Protein AF-A0A833ADH8-F1 (afdb_monomer_lite)

Sequence (90 aa):
MQAENEIKQQRKRKHKPYPTSRELVNTIIDAVATFEGHPNDFPDYVYKLLEQKGYSTKFVTVKRIWATYEKLVRKRVISDRLGVVESNDK

Radius of gyration: 17.71 Å; chains: 1; bounding box: 52×42×35 Å

Foldseek 3Di:
DPVVVVVVVVVPPPQQAAQDPVRLLVLLVVLLVPDDDAPVCSVVSSCVSCVVVRHDCPPPDPVNSVVSVLVCCVVVVDPPSNPPNPPDPD

pLDDT: mean 84.89, std 17.47, range [42.88, 97.56]

Secondary structure (DSSP, 8-state):
--HHHHHHHHTT--PPPPPPHHHHHHHHHHHHHH--S-GGGHHHHHHHHHHHTT---TT--HHHHHHHHHHHHHTTSS--TTS-S-----

Structure (mmCIF, N/CA/C/O backbone):
data_AF-A0A833ADH8-F1
#
_entry.id   AF-A0A833ADH8-F1
#
loop_
_atom_site.group_PDB
_atom_site.id
_atom_site.type_symbol
_atom_site.label_atom_id
_atom_site.label_alt_id
_atom_site.label_comp_id
_atom_site.label_asym_id
_atom_site.label_entity_id
_atom_site.label_seq_id
_atom_site.pdbx_PDB_ins_code
_atom_site.Cartn_x
_atom_site.Cartn_y
_atom_site.Cartn_z
_atom_site.occupancy
_atom_site.B_iso_or_equiv
_atom_site.auth_seq_id
_atom_site.auth_comp_id
_atom_site.auth_asym_id
_atom_site.auth_atom_id
_atom_site.pdbx_PDB_model_num
ATOM 1 N N . MET A 1 1 ? -30.593 28.247 21.631 1.00 55.56 1 MET A N 1
ATOM 2 C CA . MET A 1 1 ? -30.792 26.821 21.273 1.00 55.56 1 MET A CA 1
ATOM 3 C C . MET A 1 1 ? -30.177 26.408 19.921 1.00 55.56 1 MET A C 1
ATOM 5 O O . MET A 1 1 ? -30.477 25.320 19.455 1.00 55.56 1 MET A O 1
ATOM 9 N N . GLN A 1 2 ? -29.287 27.197 19.292 1.00 53.62 2 GLN A N 1
ATOM 10 C CA . GLN A 1 2 ? -28.613 26.794 18.036 1.00 53.62 2 GLN A CA 1
ATOM 11 C C . GLN A 1 2 ? -27.109 26.492 18.216 1.00 53.62 2 GLN A C 1
ATOM 13 O O . GLN A 1 2 ? -26.602 25.569 17.589 1.00 53.62 2 GLN A O 1
ATOM 18 N N . ALA A 1 3 ? -26.430 27.138 19.174 1.00 54.91 3 ALA A N 1
ATOM 19 C CA . ALA A 1 3 ? -25.000 26.924 19.440 1.00 54.91 3 ALA A CA 1
ATOM 20 C C . ALA A 1 3 ? -24.653 25.535 20.027 1.00 54.91 3 ALA A C 1
ATOM 22 O O . ALA A 1 3 ? -23.587 24.982 19.767 1.00 54.91 3 ALA A O 1
ATOM 23 N N . GLU A 1 4 ? -25.554 24.921 20.801 1.00 51.22 4 GLU A N 1
ATOM 24 C CA . GLU A 1 4 ? -25.296 23.613 21.430 1.00 51.22 4 GLU A CA 1
ATOM 25 C C . GLU A 1 4 ? -25.297 22.453 20.420 1.00 51.22 4 GLU A C 1
ATOM 27 O O . GLU A 1 4 ? -24.601 21.451 20.620 1.00 51.22 4 GLU A O 1
ATOM 32 N N . ASN A 1 5 ? -26.036 22.594 19.313 1.00 55.50 5 ASN A N 1
ATOM 33 C CA . ASN A 1 5 ? -26.077 21.592 18.247 1.00 55.50 5 ASN A CA 1
ATOM 34 C C . ASN A 1 5 ? -24.811 21.622 17.378 1.00 55.50 5 ASN A C 1
ATOM 36 O O . ASN A 1 5 ? -24.306 20.556 17.019 1.00 55.50 5 ASN A O 1
ATOM 40 N N . GLU A 1 6 ? -24.239 22.801 17.119 1.00 49.56 6 GLU A N 1
ATOM 41 C CA . GLU A 1 6 ? -22.969 22.929 16.388 1.00 49.56 6 GLU A CA 1
ATOM 42 C C . GLU A 1 6 ? -21.787 22.364 17.197 1.00 49.56 6 GLU A C 1
ATOM 44 O O . GLU A 1 6 ? -20.944 21.639 16.659 1.00 49.56 6 GLU A O 1
ATOM 49 N N . ILE A 1 7 ? -21.764 22.577 18.518 1.00 53.44 7 ILE A N 1
ATOM 50 C CA . ILE A 1 7 ? -20.721 22.029 19.407 1.00 53.44 7 ILE A CA 1
ATOM 51 C C . ILE A 1 7 ? -20.839 20.497 19.532 1.00 53.44 7 ILE A C 1
ATOM 53 O O . ILE A 1 7 ? -19.825 19.790 19.560 1.00 53.44 7 ILE A O 1
ATOM 57 N N . LYS A 1 8 ? -22.062 19.940 19.555 1.00 45.12 8 LYS A N 1
ATOM 58 C CA . LYS A 1 8 ? -22.277 18.479 19.533 1.00 45.12 8 LYS A CA 1
ATOM 59 C C . LYS A 1 8 ? -21.852 17.836 18.209 1.00 45.12 8 LYS A C 1
ATOM 61 O O . LYS A 1 8 ? -21.325 16.722 18.240 1.00 45.12 8 LYS A O 1
ATOM 66 N N . GLN A 1 9 ? -22.021 18.516 17.073 1.00 47.19 9 GLN A N 1
ATOM 67 C CA . GLN A 1 9 ? -21.531 18.019 15.782 1.00 47.19 9 GLN A CA 1
ATOM 68 C C . GLN A 1 9 ? -19.995 17.988 15.716 1.00 47.19 9 GLN A C 1
ATOM 70 O O . GLN A 1 9 ? -19.430 17.015 15.212 1.00 47.19 9 GLN A O 1
ATOM 75 N N . GLN A 1 10 ? -19.303 18.962 16.320 1.00 46.75 10 GLN A N 1
ATOM 76 C CA . GLN A 1 10 ? -17.833 18.977 16.383 1.00 46.75 10 GLN A CA 1
ATOM 77 C C . GLN A 1 10 ? -17.232 17.866 17.269 1.00 46.75 10 GLN A C 1
ATOM 79 O O . GLN A 1 10 ? -16.108 17.428 17.026 1.00 46.75 10 GLN A O 1
ATOM 84 N N . ARG A 1 11 ? -17.967 17.355 18.268 1.00 47.69 11 ARG A N 1
ATOM 85 C CA . ARG A 1 11 ? -17.494 16.283 19.176 1.00 47.69 11 ARG A CA 1
ATOM 86 C C . ARG A 1 11 ? -17.503 14.878 18.560 1.00 47.69 11 ARG A C 1
ATOM 88 O O . ARG A 1 11 ? -16.891 13.972 19.115 1.00 47.69 11 ARG A O 1
ATOM 95 N N . LYS A 1 12 ? -18.122 14.691 17.389 1.00 48.06 12 LYS A N 1
ATOM 96 C CA . LYS A 1 12 ? -18.013 13.467 16.573 1.00 48.06 12 LYS A CA 1
ATOM 97 C C . LYS A 1 12 ? -16.961 13.620 15.469 1.00 48.06 12 LYS A C 1
ATOM 99 O O . LYS A 1 12 ? -17.171 13.155 14.350 1.00 48.06 12 LYS A O 1
ATOM 104 N N . ARG A 1 13 ? -15.802 14.223 15.764 1.00 52.66 13 ARG A N 1
ATOM 105 C CA . ARG A 1 13 ? -14.580 14.004 14.971 1.00 52.66 13 ARG A CA 1
ATOM 106 C C . ARG A 1 13 ? -14.219 12.521 15.085 1.00 52.66 13 ARG A C 1
ATOM 108 O O . ARG A 1 13 ? -13.398 12.134 15.909 1.00 52.66 13 ARG A O 1
ATOM 115 N N . LYS A 1 14 ? -14.921 11.671 14.328 1.00 61.28 14 LYS A N 1
ATOM 116 C CA . LYS A 1 14 ? -14.636 10.243 14.208 1.00 61.28 14 LYS A CA 1
ATOM 117 C C . LYS A 1 14 ? -13.163 10.157 13.840 1.00 61.28 14 LYS A C 1
ATOM 119 O O . LYS A 1 14 ? -12.776 10.666 12.789 1.00 61.28 14 LYS A O 1
ATOM 124 N N . HIS A 1 15 ? -12.346 9.581 14.719 1.00 66.12 15 HIS A N 1
ATOM 125 C CA . HIS A 1 15 ? -10.990 9.211 14.345 1.00 66.12 15 HIS A CA 1
ATOM 126 C C . HIS A 1 15 ? -11.084 8.468 13.014 1.00 66.12 15 HIS A C 1
ATOM 128 O O . HIS A 1 15 ? -11.837 7.495 12.914 1.00 66.12 15 HIS A O 1
ATOM 134 N N . LYS A 1 16 ? -10.387 8.968 11.984 1.00 81.31 16 LYS A N 1
ATOM 135 C CA . LYS A 1 16 ? -10.293 8.246 10.717 1.00 81.31 16 LYS A CA 1
ATOM 136 C C . LYS A 1 16 ? -9.789 6.840 11.052 1.00 81.31 16 LYS A C 1
ATOM 138 O O . LYS A 1 16 ? -8.771 6.739 11.747 1.00 81.31 16 LYS A O 1
ATOM 143 N N . PRO A 1 17 ? -10.500 5.778 10.645 1.00 88.44 17 PRO A N 1
ATOM 144 C CA . PRO A 1 17 ? -10.075 4.427 10.961 1.00 88.44 17 PRO A CA 1
ATOM 145 C C . PRO A 1 17 ? -8.688 4.184 10.367 1.00 88.44 17 PRO A C 1
ATOM 147 O O . PRO A 1 17 ? -8.344 4.716 9.310 1.00 88.44 17 PRO A O 1
ATOM 150 N N . TYR A 1 18 ? -7.873 3.388 11.047 1.00 90.88 18 TYR A N 1
ATOM 151 C CA . TYR A 1 18 ? -6.630 2.911 10.453 1.00 90.88 18 TYR A CA 1
ATOM 152 C C . TYR A 1 18 ? -6.953 1.845 9.405 1.00 90.88 18 TYR A C 1
ATOM 154 O O . TYR A 1 18 ? -7.881 1.054 9.609 1.00 90.88 18 TYR A O 1
ATOM 162 N N . PRO A 1 19 ? -6.206 1.792 8.294 1.00 93.38 19 PRO A N 1
ATOM 163 C CA . PRO A 1 19 ? -6.412 0.753 7.308 1.00 93.38 19 PRO A CA 1
ATOM 164 C C . PRO A 1 19 ? -6.018 -0.595 7.911 1.00 93.38 19 PRO A C 1
ATOM 166 O O . PRO A 1 19 ? -4.961 -0.747 8.535 1.00 93.38 19 PRO A O 1
ATOM 169 N N . THR A 1 20 ? -6.873 -1.595 7.712 1.00 94.19 20 THR A N 1
ATOM 170 C CA . THR A 1 20 ? -6.507 -2.978 8.022 1.00 94.19 20 THR A CA 1
ATOM 171 C C . THR A 1 20 ? -5.441 -3.463 7.036 1.00 94.19 20 THR A C 1
ATOM 173 O O . THR A 1 20 ? -5.194 -2.843 6.001 1.00 94.19 20 THR A O 1
ATOM 176 N N . SER A 1 21 ? -4.813 -4.608 7.315 1.00 92.75 21 SER A N 1
ATOM 177 C CA . SER A 1 21 ? -3.869 -5.213 6.364 1.00 92.75 21 SER A CA 1
ATOM 178 C C . SER A 1 21 ? -4.510 -5.495 5.001 1.00 92.75 21 SER A C 1
ATOM 180 O O . SER A 1 21 ? -3.840 -5.352 3.984 1.00 92.75 21 SER A O 1
ATOM 182 N N . ARG A 1 22 ? -5.802 -5.851 4.971 1.00 94.81 22 ARG A N 1
ATOM 183 C CA . ARG A 1 22 ? -6.544 -6.076 3.724 1.00 94.81 22 ARG A CA 1
ATOM 184 C C . ARG A 1 22 ? -6.737 -4.773 2.949 1.00 94.81 22 ARG A C 1
ATOM 186 O O . ARG A 1 22 ? -6.491 -4.752 1.751 1.00 94.81 22 ARG A O 1
ATOM 193 N N . GLU A 1 23 ? -7.094 -3.691 3.639 1.00 95.31 23 GLU A N 1
ATOM 194 C CA . GLU A 1 23 ? -7.271 -2.376 3.007 1.00 95.31 23 GLU A CA 1
ATOM 195 C C . GLU A 1 23 ? -5.966 -1.827 2.433 1.00 95.31 23 GLU A C 1
ATOM 197 O O . GLU A 1 23 ? -5.960 -1.269 1.336 1.00 95.31 23 GLU A O 1
ATOM 202 N N . LEU A 1 24 ? -4.847 -2.029 3.136 1.00 95.88 24 LEU A N 1
ATOM 203 C CA . LEU A 1 24 ? -3.532 -1.652 2.623 1.00 95.88 24 LEU A CA 1
ATOM 204 C C . LEU A 1 24 ? -3.175 -2.447 1.361 1.00 95.88 24 LEU A C 1
ATOM 206 O O . LEU A 1 24 ? -2.744 -1.853 0.380 1.00 95.88 24 LEU A O 1
ATOM 210 N N . VAL A 1 25 ? -3.384 -3.769 1.368 1.00 97.12 25 VAL A N 1
ATOM 211 C CA . VAL A 1 25 ? -3.130 -4.630 0.199 1.00 97.12 25 VAL A CA 1
ATOM 212 C C . VAL A 1 25 ? -3.969 -4.190 -0.995 1.00 97.12 25 VAL A C 1
ATOM 214 O O . VAL A 1 25 ? -3.410 -3.942 -2.058 1.00 97.12 25 VAL A O 1
ATOM 217 N N . ASN A 1 26 ? -5.283 -4.042 -0.810 1.00 96.94 26 ASN A N 1
ATOM 218 C CA . ASN A 1 26 ? -6.181 -3.604 -1.878 1.00 96.94 26 ASN A CA 1
ATOM 219 C C . ASN A 1 26 ? -5.750 -2.241 -2.426 1.00 96.94 26 ASN A C 1
ATOM 221 O O . ASN A 1 26 ? -5.665 -2.055 -3.631 1.00 96.94 26 ASN A O 1
ATOM 225 N N . THR A 1 27 ? -5.400 -1.306 -1.541 1.00 97.38 27 THR A N 1
ATOM 226 C CA . THR A 1 27 ? -4.968 0.030 -1.961 1.00 97.38 27 THR A CA 1
ATOM 227 C C . THR A 1 27 ? -3.636 0.014 -2.706 1.00 97.38 27 THR A C 1
ATOM 229 O O . THR A 1 27 ? -3.469 0.804 -3.623 1.00 97.38 27 THR A O 1
ATOM 232 N N . ILE A 1 28 ? -2.708 -0.886 -2.372 1.00 96.56 28 ILE A N 1
ATOM 233 C CA . ILE A 1 28 ? -1.461 -1.058 -3.133 1.00 96.56 28 ILE A CA 1
ATOM 234 C C . ILE A 1 28 ? -1.741 -1.654 -4.516 1.00 96.56 28 ILE A C 1
ATOM 236 O O . ILE A 1 28 ? -1.133 -1.214 -5.483 1.00 96.56 28 ILE A O 1
ATOM 240 N N . ILE A 1 29 ? -2.662 -2.616 -4.630 1.00 96.12 29 ILE A N 1
ATOM 241 C CA . ILE A 1 29 ? -3.067 -3.177 -5.929 1.00 96.12 29 ILE A CA 1
ATOM 242 C C . ILE A 1 29 ? -3.665 -2.076 -6.812 1.00 96.12 29 ILE A C 1
ATOM 244 O O . ILE A 1 29 ? -3.227 -1.911 -7.950 1.00 96.12 29 ILE A O 1
ATOM 248 N N . ASP A 1 30 ? -4.594 -1.288 -6.263 1.00 96.12 30 ASP A N 1
ATOM 249 C CA . ASP A 1 30 ? -5.182 -0.140 -6.961 1.00 96.12 30 ASP A CA 1
ATOM 250 C C . ASP A 1 30 ? -4.091 0.857 -7.369 1.00 96.12 30 ASP A C 1
ATOM 252 O O . ASP A 1 30 ? -4.032 1.281 -8.521 1.00 96.12 30 ASP A O 1
ATOM 256 N N . ALA A 1 31 ? -3.179 1.176 -6.444 1.00 96.19 31 ALA A N 1
ATOM 257 C CA . ALA A 1 31 ? -2.100 2.118 -6.685 1.00 96.19 31 ALA A CA 1
ATOM 258 C C . ALA A 1 31 ? -1.195 1.667 -7.834 1.00 96.19 31 ALA A C 1
ATOM 260 O O . ALA A 1 31 ? -0.865 2.465 -8.695 1.00 96.19 31 ALA A O 1
ATOM 261 N N . VAL A 1 32 ? -0.813 0.392 -7.892 1.00 94.69 32 VAL A N 1
ATOM 262 C CA . VAL A 1 32 ? 0.036 -0.145 -8.971 1.00 94.69 32 VAL A CA 1
ATOM 263 C C . VAL A 1 32 ? -0.673 -0.115 -10.326 1.00 94.69 32 VAL A C 1
ATOM 265 O O . VAL A 1 32 ? -0.025 0.018 -11.368 1.00 94.69 32 VAL A O 1
ATOM 268 N N . ALA A 1 33 ? -2.002 -0.230 -10.337 1.00 93.31 33 ALA A N 1
ATOM 269 C CA . ALA A 1 33 ? -2.784 -0.152 -11.562 1.00 93.31 33 ALA A CA 1
ATOM 270 C C . ALA A 1 33 ? -2.812 1.271 -12.148 1.00 93.31 33 ALA A C 1
ATOM 272 O O . ALA A 1 33 ? -2.765 1.403 -13.372 1.00 93.31 33 ALA A O 1
ATOM 273 N N . THR A 1 34 ? -2.858 2.300 -11.293 1.00 94.75 34 THR A N 1
ATOM 274 C CA . THR A 1 34 ? -3.094 3.704 -11.686 1.00 94.75 34 THR A CA 1
ATOM 275 C C . THR A 1 34 ? -1.892 4.635 -11.528 1.00 94.75 34 THR A C 1
ATOM 277 O O . THR A 1 34 ? -1.955 5.780 -11.966 1.00 94.75 34 THR A O 1
ATOM 280 N N . PHE A 1 35 ? -0.823 4.200 -10.863 1.00 95.19 35 PHE A N 1
ATOM 281 C CA . PHE A 1 35 ? 0.351 5.028 -10.616 1.00 95.19 35 PHE A CA 1
ATOM 282 C C . PHE A 1 35 ? 1.236 5.127 -11.858 1.00 95.19 35 PHE A C 1
ATOM 284 O O . PHE A 1 35 ? 1.720 4.123 -12.378 1.00 95.19 35 PHE A O 1
ATOM 291 N N . GLU A 1 36 ? 1.500 6.364 -12.263 1.00 88.12 36 GLU A N 1
ATOM 292 C CA . GLU A 1 36 ? 2.435 6.729 -13.321 1.00 88.12 36 GLU A CA 1
ATOM 293 C C . GLU A 1 36 ? 3.431 7.726 -12.716 1.00 88.12 36 GLU A C 1
ATOM 295 O O . GLU A 1 36 ? 3.098 8.884 -12.464 1.00 88.12 36 GLU A O 1
ATOM 300 N N . GLY A 1 37 ? 4.635 7.262 -12.377 1.00 91.44 37 GLY A N 1
ATOM 301 C CA . GLY A 1 37 ? 5.622 8.082 -11.677 1.00 91.44 37 GLY A CA 1
ATOM 302 C C . GLY A 1 37 ? 6.877 7.313 -11.281 1.00 91.44 37 GLY A C 1
ATOM 303 O O . GLY A 1 37 ? 7.030 6.130 -11.591 1.00 91.44 37 GLY A O 1
ATOM 304 N N . HIS A 1 38 ? 7.788 7.995 -10.589 1.00 92.44 38 HIS A N 1
ATOM 305 C CA . HIS A 1 38 ? 9.026 7.388 -10.115 1.00 92.44 38 HIS A CA 1
ATOM 306 C C . HIS A 1 38 ? 8.759 6.513 -8.871 1.00 92.44 38 HIS A C 1
ATOM 308 O O . HIS A 1 38 ? 7.967 6.910 -8.015 1.00 92.44 38 HIS A O 1
ATOM 314 N N . PRO A 1 39 ? 9.432 5.358 -8.690 1.00 93.06 39 PRO A N 1
ATOM 315 C CA . PRO A 1 39 ? 9.191 4.471 -7.548 1.00 93.06 39 PRO A CA 1
ATOM 316 C C . PRO 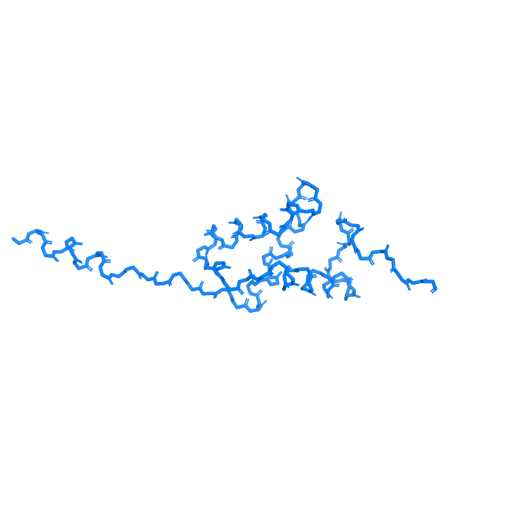A 1 39 ? 9.269 5.152 -6.174 1.00 93.06 39 PRO A C 1
ATOM 318 O O . PRO A 1 39 ? 8.499 4.812 -5.282 1.00 93.06 39 PRO A O 1
ATOM 321 N N . ASN A 1 40 ? 10.137 6.154 -6.000 1.00 93.81 40 ASN A N 1
ATOM 322 C CA . ASN A 1 40 ? 10.233 6.913 -4.744 1.00 93.81 40 ASN A CA 1
ATOM 323 C C . ASN A 1 40 ? 8.946 7.664 -4.367 1.00 93.81 40 ASN A C 1
ATOM 325 O O . ASN A 1 40 ? 8.710 7.854 -3.177 1.00 93.81 40 ASN A O 1
ATOM 329 N N . ASP A 1 41 ? 8.115 8.040 -5.342 1.00 95.88 41 ASP A N 1
ATOM 330 C CA . ASP A 1 41 ? 6.861 8.771 -5.106 1.00 95.88 41 ASP A CA 1
ATOM 331 C C . ASP A 1 41 ? 5.682 7.819 -4.834 1.00 95.88 41 ASP A C 1
ATOM 333 O O . ASP A 1 41 ? 4.592 8.238 -4.432 1.00 95.88 41 ASP A O 1
ATOM 337 N N . PHE A 1 42 ? 5.884 6.514 -5.036 1.00 96.69 42 PHE A N 1
ATOM 338 C CA . PHE A 1 42 ? 4.842 5.507 -4.875 1.00 96.69 42 PHE A CA 1
ATOM 339 C C . PHE A 1 42 ? 4.256 5.451 -3.450 1.00 96.69 42 PHE A C 1
ATOM 341 O O . PHE A 1 42 ? 3.029 5.421 -3.320 1.00 96.69 42 PHE A O 1
ATOM 348 N N . PRO A 1 43 ? 5.053 5.487 -2.358 1.00 96.88 43 PRO A N 1
ATOM 349 C CA . PRO A 1 43 ? 4.505 5.521 -1.002 1.00 96.88 43 PRO A CA 1
ATOM 350 C C . PRO A 1 43 ? 3.591 6.726 -0.760 1.00 96.88 43 PRO A C 1
ATOM 352 O O . PRO A 1 43 ? 2.525 6.575 -0.161 1.00 96.88 43 PRO A O 1
ATOM 355 N N . ASP A 1 44 ? 3.966 7.896 -1.280 1.00 97.06 44 ASP A N 1
ATOM 356 C CA . ASP A 1 44 ? 3.170 9.117 -1.154 1.00 97.06 44 ASP A CA 1
ATOM 357 C C . ASP A 1 44 ? 1.851 9.010 -1.915 1.00 97.06 44 ASP A C 1
ATOM 359 O O . ASP A 1 44 ? 0.800 9.445 -1.432 1.00 97.06 44 ASP A O 1
ATOM 363 N N . TYR A 1 45 ? 1.871 8.366 -3.081 1.00 97.56 45 TYR A N 1
ATOM 364 C CA . TYR A 1 45 ? 0.656 8.061 -3.825 1.00 97.56 45 TYR A CA 1
ATOM 365 C C . TYR A 1 45 ? -0.273 7.098 -3.067 1.00 97.56 45 TYR A C 1
ATOM 367 O O . TYR A 1 45 ? -1.480 7.339 -2.977 1.00 97.56 45 TYR A O 1
ATOM 375 N N . VAL A 1 46 ? 0.281 6.057 -2.436 1.00 97.06 46 VAL A N 1
ATOM 376 C CA . VAL A 1 46 ? -0.484 5.129 -1.584 1.00 97.06 46 VAL A CA 1
ATOM 377 C C . VAL A 1 46 ? -1.111 5.859 -0.391 1.00 97.06 46 VAL A C 1
ATOM 379 O O . VAL A 1 46 ? -2.274 5.601 -0.065 1.00 97.06 46 VAL A O 1
ATOM 382 N N . TYR A 1 47 ? -0.398 6.798 0.244 1.00 97.19 47 TYR A N 1
ATOM 383 C CA . TYR A 1 47 ? -0.972 7.616 1.319 1.00 97.19 47 TYR A CA 1
ATOM 384 C C . TYR A 1 47 ? -2.156 8.449 0.835 1.00 97.19 47 TYR A C 1
ATOM 386 O O . TYR A 1 47 ? -3.210 8.423 1.474 1.00 97.19 47 TYR A O 1
ATOM 394 N N . LYS A 1 48 ? -2.025 9.118 -0.316 1.00 96.69 48 LYS A N 1
ATOM 395 C CA . LYS A 1 48 ? -3.119 9.903 -0.911 1.00 96.69 48 LYS A CA 1
ATOM 396 C C . LYS A 1 48 ? -4.358 9.042 -1.154 1.00 96.69 48 LYS A C 1
ATOM 398 O O . LYS A 1 48 ? -5.456 9.444 -0.773 1.00 96.69 48 LYS A O 1
ATOM 403 N N . LEU A 1 49 ? -4.191 7.844 -1.714 1.00 96.94 49 LEU A N 1
ATOM 404 C CA . LEU A 1 49 ? -5.304 6.919 -1.949 1.00 96.94 49 LEU A CA 1
ATOM 405 C C . LEU A 1 49 ? -5.970 6.459 -0.645 1.00 96.94 49 LEU A C 1
ATOM 407 O O . LEU A 1 49 ? -7.197 6.439 -0.549 1.00 96.94 49 LEU A O 1
ATOM 411 N N . LEU A 1 50 ? -5.186 6.120 0.381 1.00 95.88 50 LEU A N 1
ATOM 412 C CA . LEU A 1 50 ? -5.726 5.750 1.694 1.00 95.88 50 LEU A CA 1
ATOM 413 C C . LEU A 1 50 ? -6.512 6.902 2.333 1.00 95.88 50 LEU A C 1
ATOM 415 O O . LEU A 1 50 ? -7.587 6.681 2.894 1.00 95.88 50 LEU A O 1
ATOM 419 N N . GLU A 1 51 ? -6.007 8.128 2.229 1.00 94.94 51 GLU A N 1
ATOM 420 C CA . GLU A 1 51 ? -6.665 9.314 2.775 1.00 94.94 51 GLU A CA 1
ATOM 421 C C . GLU A 1 51 ? -7.948 9.675 2.025 1.00 94.94 51 GLU A C 1
ATOM 423 O O . GLU A 1 51 ? -8.933 10.041 2.675 1.00 94.94 51 GLU A O 1
ATOM 428 N N . GLN A 1 52 ? -7.961 9.517 0.696 1.00 94.81 52 GLN A N 1
ATOM 429 C CA . GLN A 1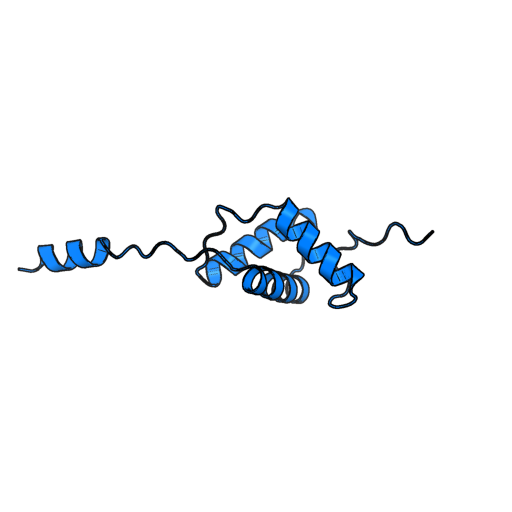 52 ? -9.154 9.660 -0.146 1.00 94.81 52 GLN A CA 1
ATOM 430 C C . GLN A 1 52 ? -10.226 8.626 0.211 1.00 94.81 52 GLN A C 1
ATOM 432 O O . GLN A 1 52 ? -11.407 8.960 0.276 1.00 94.81 52 GLN A O 1
ATOM 437 N N . LYS A 1 53 ? -9.818 7.395 0.541 1.00 92.62 53 LYS A N 1
ATOM 438 C CA . LYS A 1 53 ? -10.703 6.343 1.073 1.00 92.62 53 LYS A CA 1
ATOM 439 C C . LYS A 1 53 ? -11.144 6.589 2.527 1.00 92.62 53 LYS A C 1
ATOM 441 O O . LYS A 1 53 ? -11.929 5.820 3.075 1.00 92.62 53 LYS A O 1
ATOM 446 N N . GLY A 1 54 ? -10.666 7.660 3.165 1.00 93.19 54 GLY A N 1
ATOM 447 C CA . GLY A 1 54 ? -11.061 8.064 4.516 1.00 93.19 54 GLY A CA 1
ATOM 448 C C . GLY A 1 54 ? -10.250 7.425 5.647 1.00 93.19 54 GLY A C 1
ATOM 449 O O . GLY A 1 54 ? -10.615 7.592 6.814 1.00 93.19 54 GLY A O 1
ATOM 450 N N . TYR A 1 55 ? -9.148 6.737 5.341 1.00 95.19 55 TYR A N 1
ATOM 451 C CA . TYR A 1 55 ? -8.279 6.118 6.342 1.00 95.19 55 TYR A CA 1
ATOM 452 C C . TYR A 1 55 ? -7.238 7.091 6.910 1.00 95.19 55 TYR A C 1
ATOM 454 O O . TYR A 1 55 ? -6.888 8.104 6.303 1.00 95.19 55 TYR A O 1
ATOM 462 N N . SER A 1 56 ? -6.731 6.777 8.105 1.00 92.88 56 SER A N 1
ATOM 463 C CA . SER A 1 56 ? -5.565 7.446 8.687 1.00 92.88 56 SER A CA 1
ATOM 464 C C . SER A 1 56 ? -4.272 6.723 8.310 1.00 92.88 56 SER A C 1
ATOM 466 O O . SER A 1 56 ? -4.112 5.531 8.569 1.00 92.88 56 SER A O 1
ATOM 468 N N . THR A 1 57 ? -3.317 7.468 7.765 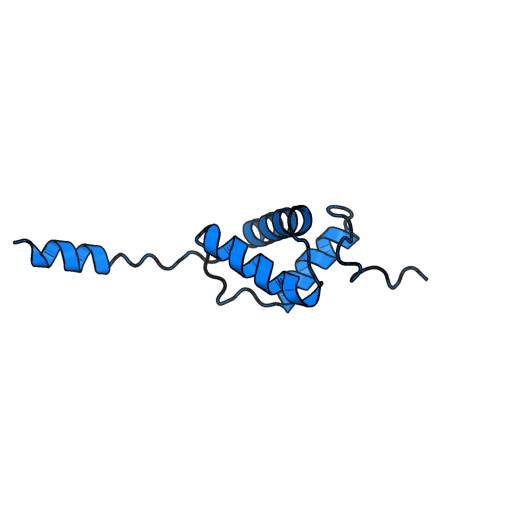1.00 93.81 57 THR A N 1
ATOM 469 C CA . THR A 1 57 ? -1.990 7.001 7.327 1.00 93.81 57 THR A CA 1
ATOM 470 C C . THR A 1 57 ? -0.925 7.075 8.423 1.00 93.81 57 THR A C 1
ATOM 472 O O . THR A 1 57 ? 0.172 6.564 8.238 1.00 93.81 57 THR A O 1
ATOM 475 N N . LYS A 1 58 ? -1.251 7.620 9.606 1.00 91.12 58 LYS A N 1
ATOM 476 C CA . LYS A 1 58 ? -0.304 7.914 10.703 1.00 91.12 58 LYS A CA 1
ATOM 477 C C . LYS A 1 58 ? 0.605 6.740 11.109 1.00 91.12 58 LYS A C 1
ATOM 479 O O . LYS A 1 58 ? 1.728 6.964 11.541 1.00 91.12 58 LYS A O 1
ATOM 484 N N . PHE A 1 59 ? 0.117 5.503 10.999 1.00 90.25 59 PHE A N 1
ATOM 485 C CA . PHE A 1 59 ? 0.860 4.281 11.347 1.00 90.25 59 PHE A CA 1
ATOM 486 C C . PHE A 1 59 ? 1.183 3.389 10.141 1.00 90.25 59 PHE A C 1
ATOM 488 O O . PHE A 1 59 ? 1.630 2.249 10.300 1.00 90.25 59 PHE A O 1
ATOM 495 N N . VAL A 1 60 ? 0.938 3.872 8.925 1.00 93.56 60 VAL A N 1
ATOM 496 C CA . VAL A 1 60 ? 1.366 3.194 7.704 1.00 93.56 60 VAL A CA 1
ATOM 497 C C . VAL A 1 60 ? 2.765 3.703 7.396 1.00 93.56 60 VAL A C 1
ATOM 499 O O . VAL A 1 60 ? 2.950 4.873 7.098 1.00 93.56 60 VAL A O 1
ATOM 502 N N . THR A 1 61 ? 3.766 2.838 7.531 1.00 96.19 61 THR A N 1
ATOM 503 C CA . THR A 1 61 ? 5.158 3.205 7.262 1.00 96.19 61 THR A CA 1
ATOM 504 C C . THR A 1 61 ? 5.535 2.879 5.822 1.00 96.19 61 THR A C 1
ATOM 506 O O . THR A 1 61 ? 5.056 1.892 5.258 1.00 96.19 61 THR A O 1
ATOM 509 N N . VAL A 1 62 ? 6.477 3.641 5.260 1.00 96.56 62 VAL A N 1
ATOM 510 C CA . VAL A 1 62 ? 7.037 3.403 3.916 1.00 96.56 62 VAL A CA 1
ATOM 511 C C . VAL A 1 62 ? 7.557 1.968 3.784 1.00 96.56 62 VAL A C 1
ATOM 513 O O . VAL A 1 62 ? 7.241 1.267 2.828 1.00 96.56 62 VAL A O 1
ATOM 516 N N . LYS A 1 63 ? 8.260 1.475 4.813 1.00 95.81 63 LYS A N 1
ATOM 517 C CA . LYS A 1 63 ? 8.730 0.084 4.882 1.00 95.81 63 LYS A CA 1
ATOM 518 C C . LYS A 1 63 ? 7.586 -0.927 4.750 1.00 95.81 63 LYS A C 1
ATOM 520 O O . LYS A 1 63 ? 7.741 -1.936 4.070 1.00 95.81 63 LYS A O 1
ATOM 525 N N . ARG A 1 64 ? 6.442 -0.682 5.401 1.00 95.56 64 ARG A N 1
ATOM 526 C CA . ARG A 1 64 ? 5.280 -1.582 5.338 1.00 95.56 64 ARG A CA 1
ATOM 527 C C . ARG A 1 64 ? 4.646 -1.586 3.948 1.00 95.56 64 ARG A C 1
ATOM 529 O O . ARG A 1 64 ? 4.204 -2.647 3.510 1.00 95.56 64 ARG A O 1
ATOM 536 N N . ILE A 1 65 ? 4.617 -0.440 3.270 1.00 96.75 65 ILE A N 1
ATOM 537 C CA . ILE A 1 65 ? 4.130 -0.334 1.889 1.00 96.75 65 ILE A CA 1
ATOM 538 C C . ILE A 1 65 ? 5.007 -1.189 0.974 1.00 96.75 65 ILE A C 1
ATOM 540 O O . ILE A 1 65 ? 4.492 -2.105 0.335 1.00 96.75 65 ILE A O 1
ATOM 544 N N . TRP A 1 66 ? 6.326 -0.983 1.007 1.00 96.75 66 TRP A N 1
ATOM 545 C CA . TRP A 1 66 ? 7.260 -1.743 0.173 1.00 96.75 66 TRP A CA 1
ATOM 546 C C . TRP A 1 66 ? 7.262 -3.238 0.469 1.00 96.75 66 TRP A C 1
ATOM 548 O O . TRP A 1 66 ? 7.148 -4.031 -0.457 1.00 96.75 66 TRP A O 1
ATOM 558 N N . ALA A 1 67 ? 7.289 -3.641 1.742 1.00 96.12 67 ALA A N 1
ATOM 559 C CA . ALA A 1 67 ? 7.226 -5.058 2.104 1.00 96.12 67 ALA A CA 1
ATOM 560 C C . ALA A 1 67 ? 5.923 -5.723 1.624 1.00 96.12 67 ALA A C 1
ATOM 562 O O . ALA A 1 67 ? 5.905 -6.904 1.275 1.00 96.12 67 ALA A O 1
ATOM 563 N N . THR A 1 68 ? 4.815 -4.974 1.606 1.00 96.25 68 THR A N 1
ATOM 564 C CA . THR A 1 68 ? 3.541 -5.477 1.080 1.00 96.25 68 THR A CA 1
ATOM 565 C C . THR A 1 68 ? 3.587 -5.576 -0.443 1.00 96.25 68 THR A C 1
ATOM 567 O O . THR A 1 68 ? 3.237 -6.626 -0.971 1.00 96.25 68 THR A O 1
ATOM 570 N N . TYR A 1 69 ? 4.065 -4.538 -1.134 1.00 96.19 69 TYR A N 1
ATOM 571 C CA . TYR A 1 69 ? 4.268 -4.538 -2.586 1.00 96.19 69 TYR A CA 1
ATOM 572 C C . TYR A 1 69 ? 5.154 -5.707 -3.034 1.00 96.19 69 TYR A C 1
ATOM 574 O O . TYR A 1 69 ? 4.717 -6.541 -3.823 1.00 96.19 69 TYR A O 1
ATOM 582 N N . GLU A 1 70 ? 6.348 -5.836 -2.453 1.00 95.62 70 GLU A N 1
ATOM 583 C CA . GLU A 1 70 ? 7.305 -6.901 -2.760 1.00 95.62 70 GLU A CA 1
ATOM 584 C C . GLU A 1 70 ? 6.669 -8.282 -2.581 1.00 95.62 70 GLU A C 1
ATOM 586 O O . GLU A 1 70 ? 6.774 -9.148 -3.449 1.00 95.62 70 GLU A O 1
ATOM 591 N N . LYS A 1 71 ? 5.945 -8.491 -1.475 1.00 95.62 71 LYS A N 1
ATOM 592 C CA . LYS A 1 71 ? 5.244 -9.752 -1.221 1.00 95.62 71 LYS A CA 1
ATOM 593 C C . LYS A 1 71 ? 4.201 -10.059 -2.297 1.00 95.62 71 LYS A C 1
ATOM 595 O O . LYS A 1 71 ? 4.020 -11.231 -2.623 1.00 95.62 71 LYS A O 1
ATOM 600 N N . LEU A 1 72 ? 3.498 -9.052 -2.816 1.00 94.88 72 LEU A N 1
ATOM 601 C CA . LEU A 1 72 ? 2.511 -9.232 -3.885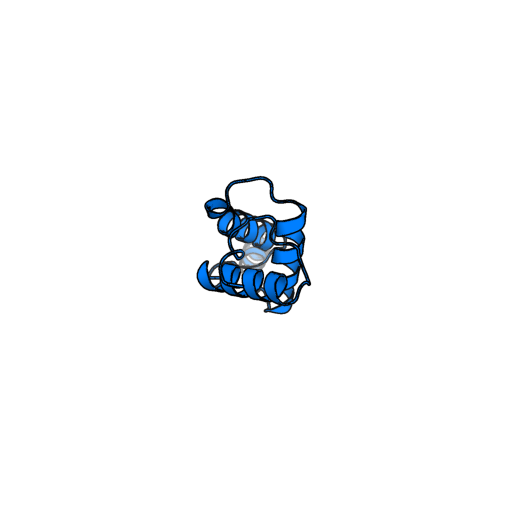 1.00 94.88 72 LEU A CA 1
ATOM 602 C C . LEU A 1 72 ? 3.187 -9.551 -5.224 1.00 94.88 72 LEU A C 1
ATOM 604 O O . LEU A 1 72 ? 2.732 -10.465 -5.913 1.00 94.88 72 LEU A O 1
ATOM 608 N N . VAL A 1 73 ? 4.294 -8.876 -5.543 1.00 94.56 73 VAL A N 1
ATOM 609 C CA . VAL A 1 73 ? 5.106 -9.146 -6.742 1.00 94.56 73 VAL A CA 1
ATOM 610 C C . VAL A 1 73 ? 5.683 -10.562 -6.705 1.00 94.56 73 VAL A C 1
ATOM 612 O O . VAL A 1 73 ? 5.450 -11.354 -7.616 1.00 94.56 73 VAL A O 1
ATOM 615 N N . ARG A 1 74 ? 6.356 -10.942 -5.611 1.00 93.69 74 ARG A N 1
ATOM 616 C CA . ARG A 1 74 ? 6.950 -12.284 -5.444 1.00 93.69 74 ARG A CA 1
ATOM 617 C C . ARG A 1 74 ? 5.914 -13.405 -5.522 1.00 93.69 74 ARG A C 1
ATOM 619 O O . ARG A 1 74 ? 6.213 -14.497 -5.993 1.00 93.69 74 ARG A O 1
ATOM 626 N N . LYS A 1 75 ? 4.684 -13.143 -5.073 1.00 94.69 75 LYS A N 1
ATOM 627 C CA . LYS A 1 75 ? 3.557 -14.083 -5.176 1.00 94.69 75 LYS A CA 1
ATOM 628 C C . LYS A 1 75 ? 2.868 -14.079 -6.545 1.00 94.69 75 LYS A C 1
AT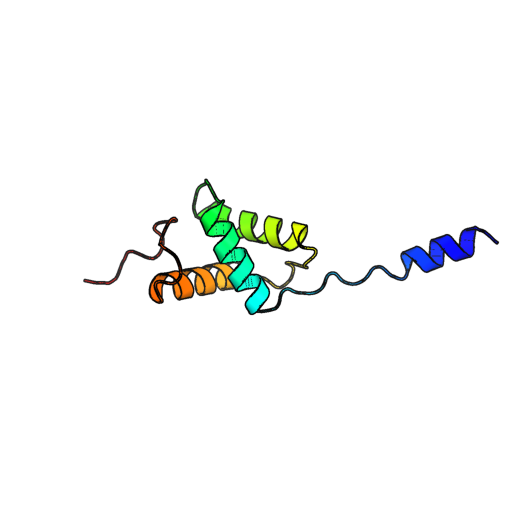OM 630 O O . LYS A 1 75 ? 1.885 -14.798 -6.700 1.00 94.69 75 LYS A O 1
ATOM 635 N N . ARG A 1 76 ? 3.346 -13.283 -7.509 1.00 92.56 76 ARG A N 1
ATOM 636 C CA . ARG A 1 76 ? 2.742 -13.084 -8.838 1.00 92.56 76 ARG A CA 1
ATOM 637 C C . ARG A 1 76 ? 1.285 -12.603 -8.785 1.00 92.56 76 ARG A C 1
ATOM 639 O O . ARG A 1 76 ? 0.504 -12.890 -9.685 1.00 92.56 76 ARG A O 1
ATOM 646 N N . VAL A 1 77 ? 0.915 -11.877 -7.725 1.00 93.38 77 VAL A N 1
ATOM 647 C CA . VAL A 1 77 ? -0.410 -11.240 -7.601 1.00 93.38 77 VAL A CA 1
ATOM 648 C C . VAL A 1 77 ? -0.466 -9.959 -8.435 1.00 93.38 77 VAL A C 1
ATOM 650 O O . VAL A 1 77 ? -1.506 -9.640 -9.000 1.00 93.38 77 VAL A O 1
ATOM 653 N N . ILE A 1 78 ? 0.656 -9.241 -8.520 1.00 93.00 78 ILE A N 1
ATOM 654 C CA . ILE A 1 78 ? 0.847 -8.049 -9.355 1.00 93.00 78 ILE A CA 1
ATOM 655 C C . ILE A 1 78 ? 2.180 -8.161 -10.106 1.00 93.00 78 ILE A C 1
ATOM 657 O O . ILE A 1 78 ? 3.091 -8.850 -9.645 1.00 93.00 78 ILE A O 1
ATOM 661 N N . SER A 1 79 ? 2.303 -7.480 -11.243 1.00 90.50 79 SER A N 1
ATOM 662 C CA . SER A 1 79 ? 3.575 -7.335 -11.967 1.00 90.50 79 SER A CA 1
ATOM 663 C C . SER A 1 79 ? 4.472 -6.285 -11.304 1.00 90.50 79 SER A C 1
ATOM 665 O O . SER A 1 79 ? 3.959 -5.327 -10.721 1.00 90.50 79 SER A O 1
ATOM 667 N N . ASP A 1 80 ? 5.798 -6.422 -11.432 1.00 91.88 80 ASP A N 1
ATOM 668 C CA . ASP A 1 80 ? 6.764 -5.432 -10.927 1.00 91.88 80 ASP A CA 1
ATOM 669 C C . ASP A 1 80 ? 6.808 -4.174 -11.809 1.00 91.88 80 ASP A C 1
ATOM 671 O O . ASP A 1 80 ? 7.781 -3.905 -12.505 1.00 91.88 80 ASP A O 1
ATOM 675 N N . ARG A 1 81 ? 5.726 -3.390 -11.811 1.00 89.00 81 ARG A N 1
ATOM 676 C CA . ARG A 1 81 ? 5.634 -2.163 -12.623 1.00 89.00 81 ARG A CA 1
ATOM 677 C C . ARG A 1 81 ? 6.652 -1.096 -12.231 1.00 89.00 81 ARG A C 1
ATOM 679 O O . ARG A 1 81 ? 6.985 -0.256 -13.056 1.00 89.00 81 ARG A O 1
ATOM 686 N N . LEU A 1 82 ? 7.106 -1.112 -10.980 1.00 89.75 82 LEU A N 1
ATOM 687 C CA . LEU A 1 82 ? 8.072 -0.146 -10.462 1.00 89.75 82 LEU A CA 1
ATOM 688 C C . LEU A 1 82 ? 9.526 -0.596 -10.676 1.00 89.75 82 LEU A C 1
ATOM 690 O O . LEU A 1 82 ? 10.426 0.206 -10.447 1.00 89.75 82 LEU A O 1
ATOM 694 N N . GLY A 1 83 ? 9.759 -1.847 -11.096 1.00 88.12 83 GLY A N 1
ATOM 695 C CA . GLY A 1 83 ? 11.096 -2.398 -11.344 1.00 88.12 83 GLY A CA 1
ATOM 696 C C . GLY A 1 83 ? 11.999 -2.427 -10.107 1.00 88.12 83 GLY A C 1
ATOM 697 O O . GLY A 1 83 ? 13.212 -2.277 -10.232 1.00 88.12 83 GLY A O 1
ATOM 698 N N . VAL A 1 84 ? 11.425 -2.547 -8.903 1.00 88.12 84 VAL A N 1
ATOM 699 C CA . VAL A 1 84 ? 12.176 -2.478 -7.630 1.00 88.12 84 VAL A CA 1
ATOM 700 C C . VAL A 1 84 ? 12.415 -3.844 -6.982 1.00 88.12 84 VAL A C 1
ATOM 702 O O . VAL A 1 84 ? 13.069 -3.916 -5.941 1.00 88.12 84 VAL A O 1
ATOM 705 N N . VAL A 1 85 ? 11.868 -4.924 -7.546 1.00 85.62 85 VAL A N 1
ATOM 706 C CA . VAL A 1 85 ? 11.963 -6.292 -7.002 1.00 85.62 85 VAL A CA 1
ATOM 707 C C . VAL A 1 85 ? 12.816 -7.196 -7.895 1.00 85.62 85 VAL A C 1
ATOM 709 O O . VAL A 1 85 ? 13.395 -8.162 -7.391 1.00 85.62 85 VAL A O 1
ATOM 712 N N . GLU A 1 86 ? 12.946 -6.892 -9.190 1.00 69.62 86 GLU A N 1
ATOM 713 C CA . GLU A 1 86 ? 13.799 -7.640 -10.125 1.00 69.62 86 GLU A CA 1
ATOM 714 C C . GLU A 1 86 ? 15.299 -7.454 -9.844 1.00 69.62 86 GLU A C 1
ATOM 716 O O . GLU A 1 86 ? 15.993 -6.696 -10.514 1.00 69.62 86 GLU A O 1
ATOM 721 N N . SER A 1 87 ? 15.813 -8.169 -8.841 1.00 57.94 87 SER A N 1
ATOM 722 C CA . SER A 1 87 ? 17.241 -8.452 -8.628 1.00 57.94 87 SER A CA 1
ATOM 723 C C . SER A 1 87 ? 17.412 -9.504 -7.525 1.00 57.94 87 SER A C 1
ATOM 725 O O . SER A 1 87 ? 17.752 -9.139 -6.406 1.00 57.94 87 SER A O 1
ATOM 727 N N . ASN A 1 88 ? 17.147 -10.794 -7.800 1.00 52.47 88 ASN A N 1
ATOM 728 C CA . ASN A 1 88 ? 17.932 -11.883 -7.175 1.00 52.47 88 ASN A CA 1
ATOM 729 C C . ASN A 1 88 ? 17.748 -13.315 -7.731 1.00 52.47 88 ASN A C 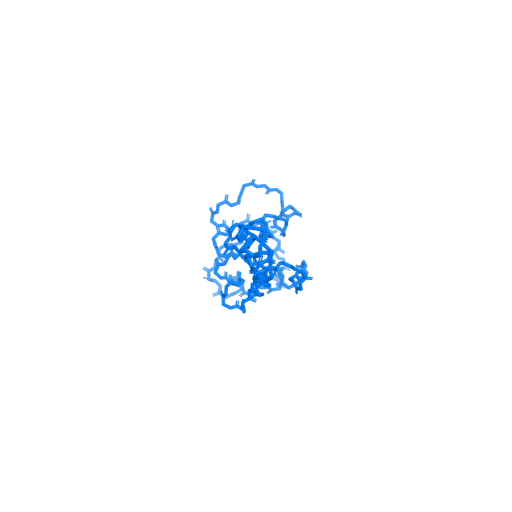1
ATOM 731 O O . ASN A 1 88 ? 18.194 -14.252 -7.080 1.00 52.47 88 ASN A O 1
ATOM 735 N N . ASP A 1 89 ? 17.126 -13.534 -8.892 1.00 51.28 89 ASP A N 1
ATOM 736 C CA . ASP A 1 89 ? 17.006 -14.886 -9.486 1.00 51.28 89 ASP A CA 1
ATOM 737 C C . ASP A 1 89 ? 18.253 -15.283 -10.319 1.00 51.28 89 ASP A C 1
ATOM 739 O O . ASP A 1 89 ? 18.142 -15.841 -11.410 1.00 51.28 89 ASP A O 1
ATOM 743 N N . LYS A 1 90 ? 19.459 -14.962 -9.826 1.00 42.88 90 LYS A N 1
ATOM 744 C CA . LYS A 1 90 ? 20.725 -15.487 -10.367 1.00 42.88 90 LYS A CA 1
ATOM 745 C C . LYS A 1 90 ? 21.402 -16.406 -9.367 1.00 42.88 90 LYS A C 1
ATOM 747 O O . LYS A 1 90 ? 21.491 -16.006 -8.186 1.00 42.88 90 LYS A O 1
#